Protein AF-A0A523PB12-F1 (afdb_monomer_lite)

Sequence (74 aa):
REDQAPLSADEPSEVVMDLHPTATIFNAGHRIRVTIMGRDADNTEAPPGSARTTVRVFRGGERASSIVLPILGE

Structure (mmCIF, N/CA/C/O backbone):
data_AF-A0A523PB12-F1
#
_entry.id   AF-A0A523PB12-F1
#
loop_
_atom_site.group_PDB
_atom_site.id
_atom_site.type_symbol
_atom_site.label_atom_id
_atom_site.label_alt_id
_atom_site.label_comp_id
_atom_site.label_asym_id
_atom_site.label_entity_id
_atom_site.label_seq_id
_atom_site.pdbx_PDB_ins_code
_atom_site.Cartn_x
_atom_site.Cartn_y
_atom_site.Cartn_z
_atom_site.occupancy
_atom_site.B_iso_or_equiv
_atom_site.auth_seq_id
_atom_site.auth_comp_id
_atom_site.auth_asym_id
_atom_site.auth_atom_id
_atom_site.pdbx_PDB_model_num
ATOM 1 N N . ARG A 1 1 ? 18.102 15.326 -8.735 1.00 55.78 1 ARG A N 1
ATOM 2 C CA . ARG A 1 1 ? 18.148 14.550 -10.003 1.00 55.78 1 ARG A CA 1
ATOM 3 C C . ARG A 1 1 ? 19.353 13.611 -10.032 1.00 55.78 1 ARG A C 1
ATOM 5 O O . ARG A 1 1 ? 19.227 12.570 -10.649 1.00 55.78 1 ARG A O 1
ATOM 12 N N . GLU A 1 2 ? 20.464 13.949 -9.362 1.00 59.78 2 GLU A N 1
ATOM 13 C CA . GLU A 1 2 ? 21.651 13.080 -9.247 1.00 59.78 2 GLU A CA 1
ATOM 14 C C . GLU A 1 2 ? 21.412 11.771 -8.473 1.00 59.78 2 GLU A C 1
ATOM 16 O O . GLU A 1 2 ? 21.998 10.763 -8.840 1.00 59.78 2 GLU A O 1
ATOM 21 N N . ASP A 1 3 ? 20.485 11.731 -7.509 1.00 73.38 3 ASP A N 1
ATOM 22 C CA . ASP A 1 3 ? 20.275 10.534 -6.666 1.00 73.38 3 ASP A CA 1
ATOM 23 C C . ASP A 1 3 ? 19.236 9.527 -7.203 1.00 73.38 3 ASP A C 1
ATOM 25 O O . ASP A 1 3 ? 18.712 8.701 -6.457 1.00 73.38 3 ASP A O 1
ATOM 29 N N . GLN A 1 4 ? 18.871 9.597 -8.488 1.00 74.69 4 GLN A N 1
ATOM 30 C CA . GLN A 1 4 ? 17.929 8.640 -9.082 1.00 74.69 4 GLN A CA 1
ATOM 31 C C . GLN A 1 4 ? 18.674 7.420 -9.626 1.00 74.69 4 GLN A C 1
ATOM 33 O O . GLN A 1 4 ? 19.357 7.510 -10.644 1.00 74.69 4 GLN A O 1
ATOM 38 N N . ALA A 1 5 ? 18.488 6.266 -8.984 1.00 79.56 5 ALA A N 1
ATOM 39 C CA . ALA A 1 5 ? 18.924 4.977 -9.511 1.00 79.56 5 ALA A CA 1
ATOM 40 C C . ALA A 1 5 ? 17.743 4.244 -10.177 1.00 79.56 5 ALA A C 1
ATOM 42 O O . ALA A 1 5 ? 16.652 4.199 -9.600 1.00 79.56 5 ALA A O 1
ATOM 43 N N . PRO A 1 6 ? 17.920 3.677 -11.385 1.00 81.06 6 PRO A N 1
ATOM 44 C CA . PRO A 1 6 ? 16.884 2.867 -12.010 1.00 81.06 6 PRO A CA 1
ATOM 45 C C . PRO A 1 6 ? 16.685 1.558 -11.240 1.00 81.06 6 PRO A C 1
ATOM 47 O O . PRO A 1 6 ? 17.643 0.965 -10.746 1.00 81.06 6 PRO A O 1
ATOM 50 N N . LEU A 1 7 ? 15.441 1.082 -11.187 1.00 85.38 7 LEU A N 1
ATOM 51 C CA . LEU A 1 7 ? 15.148 -0.272 -10.722 1.00 85.38 7 LEU A CA 1
ATOM 52 C C . LEU A 1 7 ? 15.554 -1.284 -11.798 1.00 85.38 7 LEU A C 1
ATOM 54 O O . LEU A 1 7 ? 15.274 -1.081 -12.984 1.00 85.38 7 LEU A O 1
ATOM 58 N N . SER A 1 8 ? 16.177 -2.384 -11.380 1.00 86.44 8 SER A N 1
ATOM 59 C CA . SER A 1 8 ? 16.428 -3.535 -12.246 1.00 86.44 8 SER A CA 1
ATOM 60 C C . SER A 1 8 ? 15.102 -4.144 -12.703 1.00 86.44 8 SER A C 1
ATOM 62 O O . SER A 1 8 ? 14.190 -4.362 -11.903 1.00 86.44 8 SER A O 1
ATOM 64 N N . ALA A 1 9 ? 14.989 -4.451 -13.994 1.00 82.94 9 ALA A N 1
ATOM 65 C CA . ALA A 1 9 ? 13.851 -5.214 -14.491 1.00 82.94 9 ALA A CA 1
ATOM 66 C C . ALA A 1 9 ? 13.859 -6.628 -13.881 1.00 82.94 9 ALA A C 1
ATOM 68 O O . ALA A 1 9 ? 14.913 -7.246 -13.760 1.00 82.94 9 ALA A O 1
ATOM 69 N N . ASP A 1 10 ? 12.679 -7.122 -13.500 1.00 86.75 10 ASP A N 1
ATOM 70 C CA . ASP A 1 10 ? 12.432 -8.475 -12.970 1.00 86.75 10 ASP A CA 1
ATOM 71 C C . ASP A 1 10 ? 13.096 -8.837 -11.626 1.00 86.75 10 ASP A C 1
ATOM 73 O O . ASP A 1 10 ? 12.873 -9.934 -11.104 1.00 86.75 10 ASP A O 1
ATOM 77 N N . GLU A 1 11 ? 13.819 -7.909 -11.002 1.00 92.00 11 GLU A N 1
ATOM 78 C CA . GLU A 1 11 ? 14.340 -8.064 -9.646 1.00 92.00 11 GLU A CA 1
ATOM 79 C C . GLU A 1 11 ? 13.330 -7.522 -8.617 1.00 92.00 11 GLU A C 1
ATOM 81 O O . GLU A 1 11 ? 12.901 -6.369 -8.717 1.00 92.00 11 GLU A O 1
ATOM 86 N N . PRO A 1 1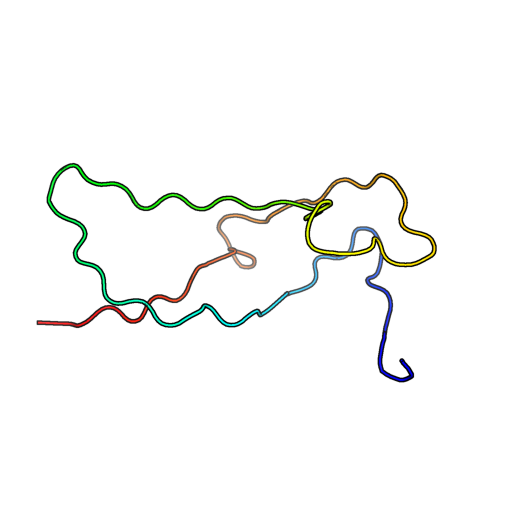2 ? 12.912 -8.314 -7.610 1.00 92.69 12 PRO A N 1
ATOM 87 C CA . PRO A 1 12 ? 12.080 -7.797 -6.530 1.00 92.69 12 PRO A CA 1
ATOM 88 C C . PRO A 1 12 ? 12.828 -6.713 -5.747 1.00 92.69 12 PRO A C 1
ATOM 90 O O . PRO A 1 12 ? 13.853 -6.989 -5.134 1.00 92.69 12 PRO A O 1
ATOM 93 N N . SER A 1 13 ? 12.291 -5.495 -5.725 1.00 92.44 13 SER A N 1
ATOM 94 C CA . SER A 1 13 ? 12.800 -4.398 -4.896 1.00 92.44 13 SER A CA 1
ATOM 95 C C . SER A 1 13 ? 11.788 -4.033 -3.814 1.00 92.44 13 SER A C 1
ATOM 97 O O . SER A 1 13 ? 10.585 -3.976 -4.079 1.00 92.44 13 SER A O 1
ATOM 99 N N . GLU A 1 14 ? 12.269 -3.778 -2.597 1.00 92.75 14 GLU A N 1
ATOM 100 C CA . GLU A 1 14 ? 11.434 -3.226 -1.532 1.00 92.75 14 GLU A CA 1
ATOM 101 C C . GLU A 1 14 ? 11.250 -1.723 -1.747 1.00 92.75 14 GLU A C 1
ATOM 103 O O . GLU A 1 14 ? 12.210 -0.985 -1.964 1.00 92.75 14 GLU A O 1
ATOM 108 N N . VAL A 1 15 ? 9.996 -1.277 -1.700 1.00 91.56 15 VAL A N 1
ATOM 109 C CA . VAL A 1 15 ? 9.632 0.134 -1.810 1.00 91.56 15 VAL A CA 1
ATOM 110 C C . VAL A 1 15 ? 8.909 0.521 -0.532 1.00 91.56 15 VAL A C 1
ATOM 112 O O . VAL A 1 15 ? 7.810 0.032 -0.266 1.00 91.56 15 VAL A O 1
ATOM 115 N N . VAL A 1 16 ? 9.528 1.405 0.246 1.00 93.62 16 VAL A N 1
ATOM 116 C CA . VAL A 1 16 ? 8.958 1.948 1.481 1.00 93.62 16 VAL A CA 1
ATOM 117 C C . VAL A 1 16 ? 8.484 3.368 1.209 1.00 93.62 16 VAL A C 1
ATOM 119 O O . VAL A 1 16 ? 9.226 4.190 0.675 1.00 93.62 16 VAL A O 1
ATOM 122 N N . MET A 1 17 ? 7.228 3.639 1.548 1.00 92.25 17 MET A N 1
ATOM 123 C CA . MET A 1 17 ? 6.602 4.949 1.407 1.00 92.25 17 MET A CA 1
ATOM 124 C C . MET A 1 17 ? 5.813 5.245 2.672 1.00 92.25 17 MET A C 1
ATOM 126 O O . MET A 1 17 ? 5.091 4.375 3.165 1.00 92.25 17 MET A O 1
ATOM 130 N N . ASP A 1 18 ? 5.916 6.474 3.159 1.00 94.38 18 ASP A N 1
ATOM 131 C CA . ASP A 1 18 ? 5.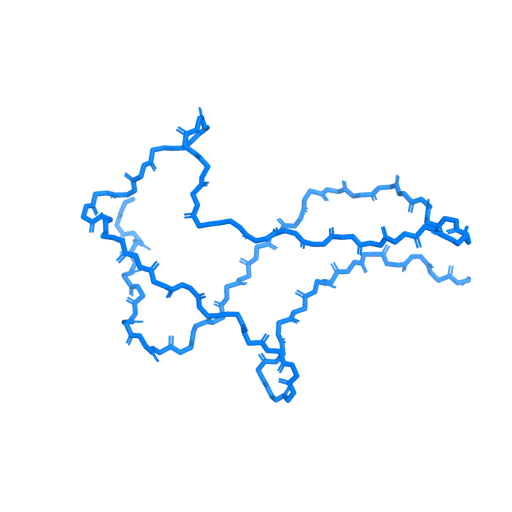126 6.911 4.300 1.00 94.38 18 ASP A CA 1
ATOM 132 C C . ASP A 1 18 ? 3.665 7.129 3.902 1.00 94.38 18 ASP A C 1
ATOM 134 O O . ASP A 1 18 ? 3.345 7.613 2.812 1.00 94.38 18 ASP A O 1
ATOM 138 N N . LEU A 1 19 ? 2.763 6.788 4.819 1.00 93.06 19 LEU A N 1
ATOM 139 C CA . LEU A 1 19 ? 1.355 7.136 4.699 1.00 93.06 19 LEU A CA 1
ATOM 140 C C . LEU A 1 19 ? 1.112 8.525 5.279 1.00 93.06 19 LEU A C 1
ATOM 142 O O . LEU A 1 19 ? 1.713 8.917 6.280 1.00 93.06 19 LEU A O 1
ATOM 146 N N . HIS A 1 20 ? 0.138 9.235 4.715 1.00 94.19 20 HIS A N 1
ATOM 147 C CA . HIS A 1 20 ? -0.434 10.377 5.415 1.00 94.19 20 HIS A CA 1
ATOM 148 C C . HIS A 1 20 ? -1.034 9.940 6.764 1.00 94.19 20 HIS A C 1
ATOM 150 O O . HIS A 1 20 ? -1.543 8.819 6.871 1.00 94.19 20 HIS A O 1
ATOM 156 N N . PRO A 1 21 ? -1.017 10.813 7.789 1.00 94.44 21 PRO A N 1
ATOM 157 C CA . PRO A 1 21 ? -1.618 10.510 9.081 1.00 94.44 21 PRO A CA 1
ATOM 158 C C . PRO A 1 21 ? -3.079 10.075 8.949 1.00 94.44 21 PRO A C 1
ATOM 160 O O . PRO A 1 21 ? -3.845 10.646 8.172 1.00 94.44 21 PRO A O 1
ATOM 163 N N . THR A 1 22 ? -3.472 9.077 9.739 1.00 93.38 22 THR A N 1
ATOM 164 C CA . THR A 1 22 ? -4.840 8.546 9.752 1.00 93.38 22 THR A CA 1
ATOM 165 C C . THR A 1 22 ? -5.442 8.660 11.150 1.00 93.38 22 THR A C 1
ATOM 167 O O . THR A 1 22 ? -4.752 8.487 12.151 1.00 93.38 22 THR A O 1
ATOM 170 N N . ALA A 1 23 ? -6.738 8.963 11.220 1.00 94.81 23 ALA A N 1
ATOM 171 C CA . ALA A 1 23 ? -7.531 8.952 12.446 1.00 94.81 23 ALA A CA 1
ATOM 172 C C . ALA A 1 23 ? -8.921 8.418 12.086 1.00 94.81 23 ALA A C 1
ATOM 174 O O . ALA A 1 23 ? -9.804 9.159 11.654 1.00 94.81 23 ALA A O 1
ATOM 175 N N . THR A 1 24 ? -9.089 7.096 12.120 1.00 93.12 24 THR A N 1
ATOM 176 C CA . THR A 1 24 ? -10.287 6.438 11.581 1.00 93.12 24 THR A CA 1
ATOM 177 C C . THR A 1 24 ? -10.648 5.202 12.393 1.00 93.12 24 THR A C 1
ATOM 179 O O . THR A 1 24 ? -9.789 4.376 12.685 1.00 93.12 24 THR A O 1
ATOM 182 N N . ILE A 1 25 ? -11.938 5.062 12.713 1.00 95.00 25 ILE A N 1
ATOM 183 C CA . ILE A 1 25 ? -12.514 3.864 13.332 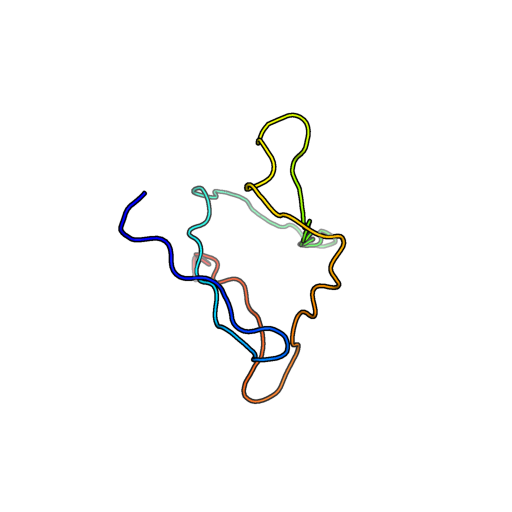1.00 95.00 25 ILE A CA 1
ATOM 184 C C . ILE A 1 25 ? -13.183 3.028 12.238 1.00 95.00 25 ILE A C 1
ATOM 186 O O . ILE A 1 25 ? -14.065 3.505 11.520 1.00 95.00 25 ILE A O 1
ATOM 190 N N . PHE A 1 26 ? -12.785 1.763 12.122 1.00 94.12 26 PHE A N 1
ATOM 191 C CA . PHE A 1 26 ? -13.425 0.799 11.230 1.00 94.12 26 PHE A CA 1
ATOM 192 C C . PHE A 1 26 ? -14.446 -0.027 12.019 1.00 94.12 26 PHE A C 1
ATOM 194 O O . PHE A 1 26 ? -14.088 -0.977 12.708 1.00 94.12 26 PHE A O 1
ATOM 201 N N . ASN A 1 27 ? -15.723 0.353 11.928 1.00 96.00 27 ASN A N 1
ATOM 202 C CA . ASN A 1 27 ? -16.818 -0.345 12.606 1.00 96.00 27 ASN A CA 1
ATOM 203 C C . ASN A 1 27 ? -17.045 -1.759 12.050 1.00 96.00 27 ASN A C 1
ATOM 205 O O . ASN A 1 27 ? -16.629 -2.096 10.939 1.00 96.00 27 ASN A O 1
ATOM 209 N N . ALA A 1 28 ? -17.784 -2.578 12.801 1.00 96.81 28 ALA A N 1
ATOM 210 C CA . ALA A 1 28 ? -18.209 -3.896 12.343 1.00 96.81 28 ALA A CA 1
ATOM 211 C C . ALA A 1 28 ? -18.919 -3.815 10.976 1.00 96.81 28 ALA A C 1
ATOM 213 O O . ALA A 1 28 ? -19.780 -2.967 10.748 1.00 96.81 28 ALA A O 1
ATOM 214 N N . GLY A 1 29 ? -18.530 -4.698 10.053 1.00 97.88 29 GLY A N 1
ATOM 215 C CA . GLY A 1 29 ? -19.026 -4.713 8.673 1.00 97.88 29 GLY A CA 1
ATOM 216 C C . GLY A 1 29 ? -18.260 -3.806 7.701 1.00 97.88 29 GLY A C 1
ATOM 217 O O . GLY A 1 29 ? -18.387 -3.988 6.489 1.00 97.88 29 GLY A O 1
ATOM 218 N N . HIS A 1 30 ? -17.421 -2.884 8.187 1.00 97.75 30 HIS A N 1
ATOM 219 C CA . HIS A 1 30 ? -16.528 -2.104 7.328 1.00 97.75 30 HIS A CA 1
ATOM 220 C C . HIS A 1 30 ? -15.347 -2.951 6.835 1.00 97.75 30 HIS A C 1
ATOM 222 O O . HIS A 1 30 ? -15.020 -4.004 7.385 1.00 97.75 30 HIS A O 1
ATOM 228 N N . ARG A 1 31 ? -14.692 -2.481 5.769 1.00 97.56 31 ARG A N 1
ATOM 229 C CA . ARG A 1 31 ? -13.502 -3.114 5.192 1.00 97.56 31 ARG A CA 1
ATOM 230 C C . ARG A 1 31 ? -12.433 -2.073 4.912 1.00 97.56 31 ARG A C 1
ATOM 232 O O . ARG A 1 31 ? -12.740 -0.986 4.427 1.00 97.56 31 ARG A O 1
ATOM 239 N N . ILE A 1 32 ? -11.181 -2.451 5.138 1.00 95.38 32 ILE A N 1
ATOM 240 C CA . ILE A 1 32 ? -10.025 -1.706 4.646 1.00 95.38 32 ILE A CA 1
ATOM 241 C C . ILE A 1 32 ? -9.790 -2.139 3.199 1.00 95.38 32 ILE A C 1
ATOM 243 O O . ILE A 1 32 ? -9.700 -3.333 2.907 1.00 95.38 32 ILE A O 1
ATOM 247 N N . ARG A 1 33 ? -9.711 -1.172 2.285 1.00 96.56 33 ARG A N 1
ATOM 248 C CA . ARG A 1 33 ? -9.385 -1.410 0.877 1.00 96.56 33 ARG A CA 1
ATOM 249 C C . ARG A 1 33 ? -8.065 -0.738 0.546 1.00 96.56 33 ARG A C 1
ATOM 251 O O . ARG A 1 33 ? -7.887 0.439 0.834 1.00 96.56 33 ARG A O 1
ATOM 258 N N . VAL A 1 34 ? -7.198 -1.485 -0.127 1.00 94.69 34 VAL A N 1
ATOM 259 C CA . VAL A 1 34 ? -5.920 -1.002 -0.647 1.00 94.69 34 VAL A CA 1
ATOM 260 C C . VAL A 1 34 ? -5.983 -1.009 -2.167 1.00 94.69 34 VAL A C 1
ATOM 262 O O . VAL A 1 34 ? -6.356 -2.021 -2.762 1.00 94.69 34 VAL A O 1
ATOM 265 N N . THR A 1 35 ? -5.606 0.108 -2.785 1.00 95.31 35 THR A N 1
ATOM 266 C CA . THR A 1 35 ? -5.498 0.246 -4.240 1.00 95.31 35 THR A CA 1
ATOM 267 C C . THR A 1 35 ? -4.056 0.593 -4.585 1.00 95.31 35 THR A C 1
ATOM 269 O O . THR A 1 35 ? -3.491 1.506 -3.993 1.00 95.31 35 THR A O 1
ATOM 272 N N . ILE A 1 36 ? -3.470 -0.117 -5.550 1.00 92.56 36 ILE A N 1
ATOM 273 C CA . ILE A 1 36 ? -2.116 0.137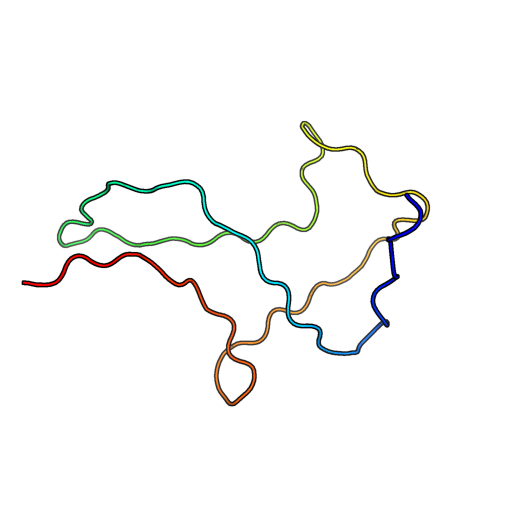 -6.056 1.00 92.56 36 ILE A CA 1
ATOM 274 C C . ILE A 1 36 ? -2.250 0.547 -7.521 1.00 92.56 36 ILE A C 1
ATOM 276 O O . ILE A 1 36 ? -2.845 -0.186 -8.312 1.00 92.56 36 ILE A O 1
ATOM 280 N N . MET A 1 37 ? -1.721 1.718 -7.876 1.00 89.62 37 MET A N 1
ATOM 281 C CA . MET A 1 37 ? -1.776 2.268 -9.232 1.00 89.62 37 MET A CA 1
ATOM 282 C C . MET A 1 37 ? -0.368 2.601 -9.718 1.00 89.62 37 MET A C 1
ATOM 284 O O . MET A 1 37 ? 0.443 3.116 -8.959 1.00 89.62 37 MET A O 1
ATOM 288 N N . GLY A 1 38 ? -0.080 2.310 -10.988 1.00 85.81 38 GLY A N 1
ATOM 289 C CA . GLY A 1 38 ? 1.237 2.572 -11.581 1.00 85.81 38 GLY A CA 1
ATOM 290 C C . GLY A 1 38 ? 1.437 4.004 -12.087 1.00 85.81 38 GLY A C 1
ATOM 291 O O . GLY A 1 38 ? 2.543 4.345 -12.492 1.00 85.81 38 GLY A O 1
ATOM 292 N N . ARG A 1 39 ? 0.379 4.825 -12.124 1.00 86.75 39 ARG A N 1
ATOM 293 C CA . ARG A 1 39 ? 0.433 6.215 -12.592 1.00 86.75 39 ARG A CA 1
ATOM 294 C C . ARG A 1 39 ? -0.736 7.023 -12.038 1.00 86.75 39 ARG A C 1
ATOM 296 O O . ARG A 1 39 ? -1.867 6.546 -12.073 1.00 86.75 39 ARG A O 1
ATOM 303 N N . ASP A 1 40 ? -0.451 8.253 -11.628 1.00 88.69 40 ASP A N 1
ATOM 304 C CA . ASP A 1 40 ? -1.439 9.289 -11.327 1.00 88.69 40 ASP A CA 1
ATOM 305 C C . ASP A 1 40 ? -1.328 10.398 -12.387 1.00 88.69 40 ASP A C 1
ATOM 307 O O . ASP A 1 40 ? -0.528 11.322 -12.260 1.00 88.69 40 ASP A O 1
ATOM 311 N N . ALA A 1 41 ? -2.029 10.227 -13.512 1.00 86.75 41 ALA A N 1
ATOM 312 C CA . ALA A 1 41 ? -1.800 11.021 -14.724 1.00 86.75 41 ALA A CA 1
ATOM 313 C C . ALA A 1 41 ? -2.247 12.484 -14.606 1.00 86.75 41 ALA A C 1
ATOM 315 O O . ALA A 1 41 ? -1.708 13.324 -15.324 1.00 86.75 41 ALA A O 1
ATOM 316 N N . ASP A 1 42 ? -3.199 12.762 -13.717 1.00 91.44 42 ASP A N 1
ATOM 317 C CA . ASP A 1 42 ? -3.757 14.101 -13.534 1.00 91.44 42 ASP A CA 1
ATOM 318 C C . ASP A 1 42 ? -2.916 14.931 -12.552 1.00 91.44 42 ASP A C 1
ATOM 320 O O . ASP A 1 42 ? -2.918 16.158 -12.626 1.00 91.44 42 ASP A O 1
ATOM 324 N N . ASN A 1 43 ? -2.152 14.266 -11.674 1.00 90.56 43 ASN A N 1
ATOM 325 C CA . ASN A 1 43 ? -1.366 14.925 -10.629 1.00 90.56 43 ASN A CA 1
ATOM 326 C C . ASN A 1 43 ? 0.154 14.814 -10.830 1.00 90.56 43 ASN A C 1
ATOM 328 O O . ASN A 1 43 ? 0.902 15.564 -10.204 1.00 90.56 43 ASN A O 1
ATOM 332 N N . THR A 1 44 ? 0.636 13.878 -11.659 1.00 86.94 44 THR A N 1
ATOM 333 C CA . THR A 1 44 ? 2.076 13.622 -11.831 1.00 86.94 44 THR A CA 1
ATOM 334 C C . THR A 1 44 ? 2.482 13.413 -13.287 1.00 86.94 44 THR A C 1
ATOM 336 O O . THR A 1 44 ? 1.829 12.705 -14.062 1.00 86.94 44 THR A O 1
ATOM 339 N N . GLU A 1 45 ? 3.620 14.001 -13.659 1.00 87.94 45 GLU A N 1
ATOM 340 C CA . GLU A 1 45 ? 4.261 13.720 -14.940 1.00 87.94 45 GLU A CA 1
ATOM 341 C C . GLU A 1 45 ? 4.924 12.341 -14.925 1.00 87.94 45 GLU A C 1
ATOM 343 O O . GLU A 1 45 ? 5.553 11.926 -13.949 1.00 87.94 45 GLU A O 1
ATOM 348 N N . ALA A 1 46 ? 4.801 11.622 -16.041 1.00 84.00 46 ALA A N 1
ATOM 349 C CA . ALA A 1 46 ? 5.482 10.348 -16.196 1.00 84.00 46 ALA A CA 1
ATOM 350 C C . ALA A 1 46 ? 7.003 10.578 -16.300 1.00 84.00 46 ALA A C 1
ATOM 352 O O . ALA A 1 46 ? 7.428 11.465 -17.048 1.00 84.00 46 ALA A O 1
ATOM 353 N N . PRO A 1 47 ? 7.841 9.770 -15.621 1.00 80.94 47 PRO A N 1
ATOM 354 C CA . PRO A 1 47 ? 9.288 9.878 -15.758 1.00 80.94 47 PRO A CA 1
ATOM 355 C C . PRO A 1 47 ? 9.735 9.735 -17.226 1.00 80.94 47 PRO A C 1
ATOM 357 O O . PRO A 1 47 ? 9.144 8.936 -17.969 1.00 80.94 47 PRO A O 1
ATOM 360 N N . PRO A 1 48 ? 10.785 10.457 -17.664 1.00 81.38 48 PRO A N 1
ATOM 361 C CA . PRO A 1 48 ? 11.355 10.285 -18.998 1.00 81.38 48 PRO A CA 1
ATOM 362 C C . PRO A 1 48 ? 11.733 8.822 -19.262 1.00 81.38 48 PRO A C 1
ATOM 364 O O . PRO A 1 48 ? 12.341 8.176 -18.414 1.00 81.38 48 PRO A O 1
ATOM 367 N N . GLY A 1 49 ? 11.374 8.295 -20.436 1.00 78.88 49 GLY A N 1
ATOM 368 C CA . GLY A 1 49 ? 11.655 6.898 -20.798 1.00 78.88 49 GLY A CA 1
ATOM 369 C C . GLY A 1 49 ? 10.717 5.866 -20.161 1.00 78.88 49 GLY A C 1
ATOM 370 O O . GLY A 1 49 ? 10.973 4.668 -20.264 1.00 78.88 49 GLY A O 1
ATOM 371 N N . SER A 1 50 ? 9.622 6.301 -19.529 1.00 78.94 50 SER A N 1
ATOM 372 C CA . SER A 1 50 ? 8.585 5.398 -19.026 1.00 78.94 50 SER A CA 1
ATOM 373 C C . SER A 1 50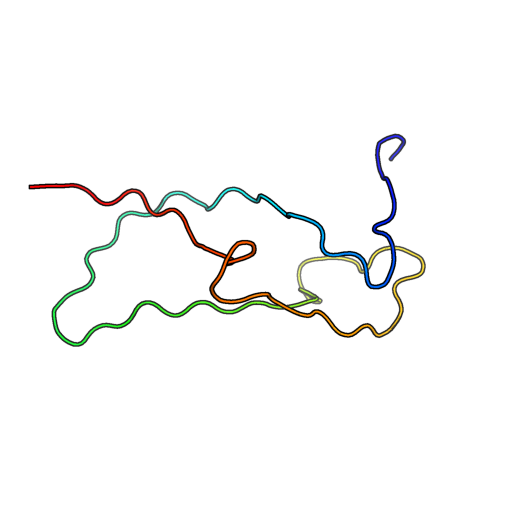 ? 7.971 4.565 -20.159 1.00 78.94 50 SER A C 1
ATOM 375 O O . SER A 1 50 ? 7.330 5.075 -21.077 1.00 78.94 50 SER A O 1
ATOM 377 N N . ALA A 1 51 ? 8.168 3.249 -20.085 1.00 81.12 51 ALA A N 1
ATOM 378 C CA . ALA A 1 51 ? 7.538 2.274 -20.965 1.00 81.12 51 ALA A CA 1
ATOM 379 C C . ALA A 1 51 ? 6.317 1.644 -20.283 1.00 81.12 51 ALA A C 1
ATOM 381 O O . ALA A 1 51 ? 6.200 1.620 -19.055 1.00 81.12 51 ALA A O 1
ATOM 382 N N . ARG A 1 52 ? 5.406 1.076 -21.080 1.00 85.62 52 ARG A N 1
ATOM 383 C CA . ARG A 1 52 ? 4.324 0.247 -20.540 1.00 85.62 52 ARG A CA 1
ATOM 384 C C . ARG A 1 52 ? 4.939 -0.968 -19.843 1.00 85.62 52 ARG A C 1
ATOM 386 O O . ARG A 1 52 ? 5.503 -1.827 -20.512 1.00 85.62 52 ARG A O 1
ATOM 393 N N . THR A 1 53 ? 4.786 -1.053 -18.525 1.00 86.81 53 THR A N 1
ATOM 394 C CA . THR A 1 53 ? 5.347 -2.140 -17.714 1.00 86.81 53 THR A CA 1
ATOM 395 C C . THR A 1 53 ? 4.272 -2.894 -16.935 1.00 86.81 53 THR A C 1
ATOM 397 O O . THR A 1 53 ? 3.152 -2.410 -16.762 1.00 86.81 53 THR A O 1
ATOM 400 N N . THR A 1 54 ? 4.618 -4.095 -16.474 1.00 90.19 54 THR A N 1
ATOM 401 C CA . THR A 1 54 ? 3.792 -4.883 -15.555 1.00 90.19 54 THR A CA 1
ATOM 402 C C . THR A 1 54 ? 4.399 -4.805 -14.165 1.00 90.19 54 THR A C 1
ATOM 404 O O . THR A 1 54 ? 5.543 -5.200 -13.968 1.00 90.19 54 THR A O 1
ATOM 407 N N . VAL A 1 55 ? 3.621 -4.338 -13.190 1.00 90.44 55 VAL A N 1
ATOM 408 C CA . VAL A 1 55 ? 4.031 -4.335 -11.782 1.00 90.44 55 VAL A CA 1
ATOM 409 C C . VAL A 1 55 ? 3.512 -5.603 -11.112 1.00 90.44 55 VAL A C 1
ATOM 411 O O . VAL A 1 55 ? 2.317 -5.900 -11.169 1.00 90.44 55 VAL A O 1
ATOM 414 N N . ARG A 1 56 ? 4.406 -6.355 -10.465 1.00 93.19 56 ARG A N 1
ATOM 415 C CA . ARG A 1 56 ? 4.063 -7.538 -9.669 1.00 93.19 56 ARG A CA 1
ATOM 416 C C . ARG A 1 56 ? 4.181 -7.202 -8.189 1.00 93.19 56 ARG A C 1
ATOM 418 O O . ARG A 1 56 ? 5.262 -6.873 -7.720 1.00 93.19 56 ARG A O 1
ATOM 425 N N . VAL A 1 57 ? 3.080 -7.338 -7.456 1.00 94.75 57 VAL A N 1
ATOM 426 C CA . VAL A 1 57 ? 3.053 -7.144 -6.000 1.00 94.75 57 VAL A CA 1
ATOM 427 C C . VAL A 1 57 ? 3.095 -8.508 -5.323 1.00 94.75 57 VAL A C 1
ATOM 429 O O . VAL A 1 57 ? 2.240 -9.363 -5.579 1.00 94.75 57 VAL A O 1
ATOM 432 N N . PHE A 1 58 ? 4.106 -8.729 -4.488 1.00 95.94 58 PHE A N 1
ATOM 433 C CA . PHE A 1 58 ? 4.297 -9.996 -3.791 1.00 95.94 58 PHE A CA 1
ATOM 434 C C . PHE A 1 58 ? 3.359 -10.107 -2.583 1.00 95.94 58 PHE A C 1
ATOM 436 O O . PHE A 1 58 ? 3.078 -9.139 -1.882 1.00 95.94 58 PHE A O 1
ATOM 443 N N . ARG A 1 59 ? 2.829 -11.311 -2.348 1.00 94.69 59 ARG A N 1
ATOM 444 C CA . ARG A 1 59 ? 1.909 -11.598 -1.241 1.00 94.69 59 ARG A CA 1
ATOM 445 C C . ARG A 1 59 ? 2.338 -12.883 -0.541 1.00 94.69 59 ARG A C 1
ATOM 447 O O . ARG A 1 59 ? 2.539 -13.890 -1.215 1.00 94.69 59 ARG A O 1
ATOM 454 N N . GLY A 1 60 ? 2.403 -12.849 0.790 1.00 93.62 60 GLY A N 1
ATOM 455 C CA . GLY A 1 60 ? 2.784 -13.993 1.624 1.00 93.62 60 GLY A CA 1
ATOM 456 C C . GLY A 1 60 ? 4.273 -14.362 1.560 1.00 93.62 60 GLY A C 1
ATOM 457 O O . GLY A 1 60 ? 5.039 -13.812 0.769 1.00 93.62 60 GLY A O 1
ATOM 458 N N . GLY A 1 61 ? 4.668 -15.312 2.412 1.00 95.31 61 GLY A N 1
ATOM 459 C CA . GLY A 1 61 ? 6.049 -15.790 2.520 1.00 95.31 61 GLY A CA 1
ATOM 460 C C . GLY A 1 61 ? 7.038 -14.704 2.953 1.00 95.31 61 GLY A C 1
ATOM 461 O O . GLY A 1 61 ? 6.660 -13.706 3.560 1.00 95.31 61 GLY A O 1
ATOM 462 N N . GLU A 1 62 ? 8.309 -14.894 2.601 1.00 95.38 62 GLU A N 1
ATOM 463 C CA . GLU A 1 62 ? 9.418 -14.000 2.976 1.00 95.38 62 GLU A CA 1
ATOM 464 C C . GLU A 1 62 ? 9.378 -12.624 2.286 1.00 95.38 62 GLU A C 1
ATOM 466 O O . GLU A 1 62 ? 10.095 -11.717 2.686 1.00 95.38 62 GLU A O 1
ATOM 471 N N . ARG A 1 63 ? 8.540 -12.451 1.253 1.00 95.00 63 ARG A N 1
ATOM 472 C CA . ARG A 1 63 ? 8.406 -11.202 0.476 1.00 95.00 63 ARG A CA 1
ATOM 473 C C . ARG A 1 63 ? 6.998 -10.611 0.561 1.00 95.00 63 ARG A C 1
ATOM 475 O O . ARG A 1 63 ? 6.495 -10.046 -0.408 1.00 95.00 63 ARG A O 1
ATOM 482 N N . ALA A 1 64 ? 6.309 -10.808 1.680 1.00 96.12 64 ALA A N 1
ATOM 483 C CA . ALA A 1 64 ? 4.952 -10.308 1.843 1.00 96.12 64 ALA A CA 1
ATOM 484 C C . ALA A 1 64 ? 4.929 -8.769 1.864 1.00 96.12 64 ALA A C 1
ATOM 486 O O . ALA A 1 64 ? 5.462 -8.154 2.782 1.00 96.12 64 ALA A O 1
ATOM 487 N N . SER A 1 65 ? 4.255 -8.144 0.894 1.00 97.00 65 SER A N 1
ATOM 488 C CA . SER A 1 65 ? 3.941 -6.715 0.977 1.00 97.00 65 SER A CA 1
ATOM 489 C C . SER A 1 65 ? 2.914 -6.456 2.084 1.00 97.00 65 SER A C 1
ATOM 491 O O . SER A 1 65 ? 1.952 -7.216 2.234 1.00 97.00 65 SER A O 1
ATOM 493 N N . SER A 1 66 ? 3.094 -5.377 2.845 1.00 96.06 66 SER A N 1
ATOM 494 C CA . SER A 1 66 ? 2.242 -5.030 3.986 1.00 96.06 66 SER A CA 1
ATOM 495 C C . SER A 1 66 ? 1.971 -3.525 4.064 1.00 96.06 66 SER A C 1
ATOM 497 O O . SER A 1 66 ? 2.615 -2.722 3.391 1.00 96.06 66 SER A O 1
ATOM 499 N N . ILE A 1 67 ? 0.977 -3.153 4.873 1.00 95.44 67 ILE A N 1
ATOM 500 C CA . ILE A 1 67 ? 0.739 -1.773 5.297 1.00 95.44 67 ILE A CA 1
ATOM 501 C C . ILE A 1 67 ? 0.855 -1.753 6.813 1.00 95.44 67 ILE A C 1
ATOM 503 O O . ILE A 1 67 ? 0.113 -2.461 7.497 1.00 95.44 67 ILE A O 1
ATOM 507 N N . VAL A 1 68 ? 1.765 -0.936 7.332 1.00 94.19 68 VAL A N 1
ATOM 508 C CA . VAL A 1 68 ? 1.922 -0.735 8.771 1.00 94.19 68 VAL A CA 1
ATOM 509 C C . VAL A 1 68 ? 0.994 0.399 9.192 1.00 94.19 68 VAL A C 1
ATOM 511 O O . VAL A 1 68 ? 1.208 1.553 8.831 1.00 94.19 68 VAL A O 1
ATOM 514 N N . LEU A 1 69 ? -0.073 0.062 9.917 1.00 93.88 69 LEU A N 1
ATOM 515 C CA . LEU A 1 69 ? -1.037 1.034 10.431 1.00 93.88 69 LEU A CA 1
ATOM 516 C C . LEU A 1 69 ? -0.779 1.309 11.919 1.00 93.88 69 LEU A C 1
ATOM 518 O O . LEU A 1 69 ? -0.482 0.368 12.659 1.00 93.88 69 LEU A O 1
ATOM 522 N N . PRO A 1 70 ? -0.943 2.561 12.386 1.00 92.88 70 PRO A N 1
ATOM 523 C CA . PRO A 1 70 ? -0.885 2.888 13.804 1.00 92.88 70 PRO A CA 1
ATOM 524 C C . PRO A 1 70 ? -2.176 2.421 14.489 1.00 92.88 70 PRO A C 1
ATOM 526 O O . PRO A 1 70 ? -3.127 3.182 14.661 1.00 92.88 70 PRO A O 1
ATOM 529 N N . ILE A 1 71 ? -2.233 1.136 14.835 1.00 92.12 71 ILE A N 1
ATOM 530 C CA . ILE A 1 71 ? -3.356 0.571 15.584 1.00 92.12 71 ILE A CA 1
ATOM 531 C C . ILE A 1 71 ? -3.210 1.014 17.038 1.00 92.12 71 ILE A C 1
ATOM 533 O O . ILE A 1 71 ? -2.219 0.696 17.695 1.00 92.12 71 ILE A O 1
ATOM 537 N N . LEU A 1 72 ? -4.199 1.750 17.535 1.00 89.62 72 LEU A N 1
ATOM 538 C CA . LEU A 1 72 ? -4.320 2.007 18.963 1.00 89.62 72 LEU A CA 1
ATOM 539 C C . LEU A 1 72 ? -4.737 0.692 19.629 1.00 89.62 72 LEU A C 1
ATOM 541 O O . LEU A 1 72 ? -5.707 0.069 19.195 1.00 89.62 72 LEU A O 1
ATOM 545 N N . GLY A 1 73 ? -3.959 0.242 20.613 1.00 79.81 73 GLY A N 1
ATOM 546 C CA . GLY A 1 73 ? -4.306 -0.927 21.420 1.00 79.81 73 GLY A CA 1
ATOM 547 C C . 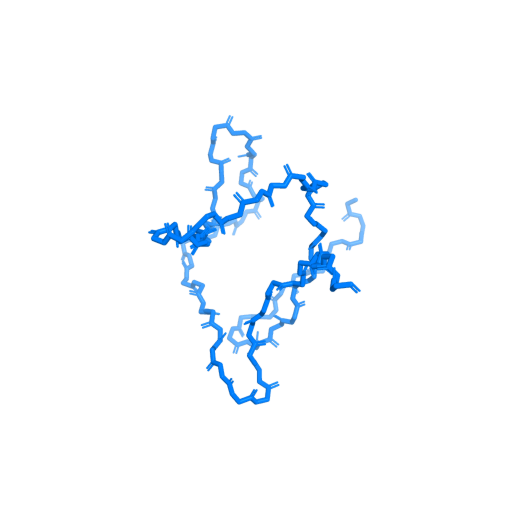GLY A 1 73 ? -5.529 -0.675 22.304 1.00 79.81 73 GLY A C 1
ATOM 548 O O . GLY A 1 73 ? -6.135 0.397 22.250 1.00 79.81 73 GLY A O 1
ATOM 549 N N . GLU A 1 74 ? -5.863 -1.667 23.128 1.00 55.47 74 GLU A N 1
ATOM 550 C CA . GLU A 1 74 ? -6.668 -1.424 24.334 1.00 55.47 74 GLU A CA 1
ATOM 551 C C . GLU A 1 74 ? -5.861 -0.654 25.389 1.00 55.47 74 GLU A C 1
ATOM 553 O O . GLU A 1 74 ? -4.631 -0.889 25.481 1.00 55.47 74 GLU A O 1
#

Radius of gyration: 16.45 Å; chains: 1; bounding box: 41×31×45 Å

pLDDT: mean 89.1, std 8.77, range [55.47, 97.88]

Secondary structure (DSSP, 8-state):
-TT-PPPPTTS------PPPP------TT--------S--TTT-PPPTT----------SGGG-----------

Foldseek 3Di:
DVPDDDDDPPDDDDDDDDDDDDDDDQDPPGDDDDDDDPDDPVPDDDPPPDDDDDDDQDPDDPRHDDDDDPDDDD